Protein AF-A0A1V0UUA5-F1 (afdb_monomer)

pLDDT: mean 81.28, std 21.51, range [22.42, 98.75]

Foldseek 3Di:
DDDDDDPDDDDDPPDPPPDQDPDDDVNHGPVVVVVVVVVVVVVVVVVVVVPDDQLQEKEKDFQWLDQDPPIGTQKIWIATPVRDTPDIFGAQDPDARDVVSCVVPVQHNVNHVPTHHPVVVCVVVVVSCVNHDYDYDVVVRD

Nearest PDB structures (foldseek):
  2p1j-assembly1_A  TM=9.081E-01  e=1.047E-07  Thermotoga maritima MSB8
  2ido-assembly1_A  TM=9.120E-01  e=2.647E-07  Escherichia coli
  7yw5-assembly1_A  TM=8.654E-01  e=3.329E-05  Homo sapiens
  7yw5-assembly2_B  TM=8.589E-01  e=9.751E-04  Homo sapiens
  1wlj-assembly1_A  TM=8.587E-01  e=1.042E-03  Homo sapiens

Mean predicted aligned error: 11.83 Å

Sequence (142 aa):
MAKKLQLLKHAPRNWLLGQRSKQLYQGICDYCRERVFIEKTSENALEFIRSWIKSKYLILDTETTGIEYDSEIVDIAIIDLDKNLIFASLVKPICPIPEEATMIHGITNEMVADAPSWLEVWAQVQKLLSGKTLLIYNADFD

Secondary structure (DSSP, 8-state):
-PPP--------TTS--S------BTTB-HHHHHHHHHHHHHHHHHHHHHTS-GGGEEEEEEEES-SSTT--EEEEEEE-TT--EEEEEE-B-SSPPPHHHHHHH---TTTTTTSPBHHHHHHHHHHHHTTPEEE-TTTTT-

Solvent-accessible surface area (backbone atoms only — not comparable to full-atom values): 8822 Å² total; per-residue (Å²): 139,86,81,87,79,85,79,84,82,83,78,70,97,77,83,76,88,75,81,79,78,89,64,56,58,98,83,38,44,66,72,58,48,52,48,55,49,51,51,55,51,49,52,54,49,50,55,56,58,66,69,54,60,56,96,40,41,36,37,47,52,73,41,44,42,52,90,56,98,84,44,41,58,38,31,40,42,32,27,39,80,85,68,48,82,75,46,72,47,58,19,26,51,93,64,82,58,39,69,71,35,26,73,72,76,67,61,50,63,75,76,23,67,83,33,50,43,58,70,64,50,45,68,52,49,57,65,70,50,59,91,45,47,79,47,50,88,67,61,89,77,112

Radius of gyration: 20.37 Å; Cα contacts (8 Å, |Δi|>4): 152; chains: 1; bounding box: 46×32×59 Å

InterPro domains:
  IPR012337 Ribonuclease H-like superfamily [SSF53098] (56-142)
  IPR013520 Ribonuclease H-like domain [PF00929] (58-142)
  IPR036397 Ribonuclease H superfamily [G3DSA:3.30.420.10] (48-142)

Organism: NCBI:txid1477

Structure (mmCIF, N/CA/C/O backbone):
data_AF-A0A1V0UUA5-F1
#
_entry.id   AF-A0A1V0UUA5-F1
#
loop_
_atom_site.group_PDB
_atom_site.id
_atom_site.type_symbol
_atom_site.label_atom_id
_atom_site.label_alt_id
_atom_site.label_comp_id
_atom_site.label_asym_id
_atom_site.label_entity_id
_atom_site.label_seq_id
_atom_site.pdbx_PDB_ins_code
_atom_site.Cartn_x
_atom_site.Cartn_y
_atom_site.Cartn_z
_atom_site.occupancy
_atom_site.B_iso_or_equiv
_atom_site.auth_seq_id
_atom_site.auth_comp_id
_atom_site.auth_asym_id
_atom_site.auth_atom_id
_atom_site.pdbx_PDB_model_num
ATOM 1 N N . MET A 1 1 ? 1.046 19.987 10.656 1.00 29.14 1 MET A N 1
ATOM 2 C CA . MET A 1 1 ? 2.229 19.778 11.523 1.00 29.14 1 MET A CA 1
ATOM 3 C C . MET A 1 1 ? 2.107 18.414 12.186 1.00 29.14 1 MET A C 1
ATOM 5 O O . MET A 1 1 ? 1.455 18.296 13.217 1.00 29.14 1 MET A O 1
ATOM 9 N N . ALA A 1 2 ? 2.639 17.377 11.539 1.00 22.42 2 ALA A N 1
ATOM 10 C CA . ALA A 1 2 ? 2.562 15.999 12.015 1.00 22.42 2 ALA A CA 1
ATOM 11 C C . ALA A 1 2 ? 3.616 15.748 13.106 1.00 22.42 2 ALA A C 1
ATOM 13 O O . ALA A 1 2 ? 4.774 16.146 12.971 1.00 22.42 2 ALA A O 1
ATOM 14 N N . LYS A 1 3 ? 3.207 15.121 14.215 1.00 22.62 3 LYS A N 1
ATOM 15 C CA . LYS A 1 3 ? 4.114 14.678 15.280 1.00 22.62 3 LYS A CA 1
ATOM 16 C C . LYS A 1 3 ? 4.534 13.230 15.021 1.00 22.62 3 LYS A C 1
ATOM 18 O O . LYS A 1 3 ? 3.705 12.335 14.934 1.00 22.62 3 LYS A O 1
ATOM 23 N N . LYS A 1 4 ? 5.849 13.061 14.943 1.00 25.72 4 LYS A N 1
ATOM 24 C CA . LYS A 1 4 ? 6.649 11.843 14.788 1.00 25.72 4 LYS A CA 1
ATOM 25 C C . LYS A 1 4 ? 6.288 10.748 15.808 1.00 25.72 4 LYS A C 1
ATOM 27 O O . LYS A 1 4 ? 6.434 10.971 17.008 1.00 25.72 4 LYS A O 1
ATOM 32 N N . LEU A 1 5 ? 5.929 9.553 15.333 1.00 28.83 5 LEU A N 1
ATOM 33 C CA . LEU A 1 5 ? 6.037 8.307 16.101 1.00 28.83 5 LEU A CA 1
ATOM 34 C C . LEU A 1 5 ? 7.114 7.436 15.433 1.00 28.83 5 LEU A C 1
ATOM 36 O O . LEU A 1 5 ? 6.856 6.725 14.468 1.00 28.83 5 LEU A O 1
ATOM 40 N N . GLN A 1 6 ? 8.356 7.536 15.911 1.00 32.12 6 GLN A N 1
ATOM 41 C CA . GLN A 1 6 ? 9.427 6.620 15.513 1.00 32.12 6 GLN A CA 1
ATOM 42 C C . GLN A 1 6 ? 9.188 5.265 16.186 1.00 32.12 6 GLN A C 1
ATOM 44 O O . GLN A 1 6 ? 9.520 5.082 17.353 1.00 32.12 6 GLN A O 1
ATOM 49 N N . LEU A 1 7 ? 8.627 4.307 15.451 1.00 31.47 7 LEU A N 1
ATOM 50 C CA . LEU A 1 7 ? 8.701 2.895 15.819 1.00 31.47 7 LEU A CA 1
ATOM 51 C C . LEU A 1 7 ? 9.950 2.298 15.166 1.00 31.47 7 LEU A C 1
ATOM 53 O O . LEU A 1 7 ? 9.908 1.812 14.042 1.00 31.47 7 LEU A O 1
ATOM 57 N N . LEU A 1 8 ? 11.074 2.364 15.884 1.00 32.19 8 LEU A N 1
ATOM 58 C CA . LEU A 1 8 ? 12.293 1.626 15.555 1.00 32.19 8 LEU A CA 1
ATOM 59 C C . LEU A 1 8 ? 12.034 0.129 15.773 1.00 32.19 8 LEU A C 1
ATOM 61 O O . LEU A 1 8 ? 12.117 -0.370 16.895 1.00 32.19 8 LEU A O 1
ATOM 65 N N . LYS A 1 9 ? 11.721 -0.602 14.703 1.00 39.84 9 LYS A N 1
ATOM 66 C CA . LYS A 1 9 ? 11.821 -2.064 14.689 1.00 39.84 9 LYS A CA 1
ATOM 67 C C . LYS A 1 9 ? 13.187 -2.428 14.104 1.00 39.84 9 LYS A C 1
ATOM 69 O O . LYS A 1 9 ? 13.456 -2.099 12.957 1.00 39.84 9 LYS A O 1
ATOM 74 N N . HIS A 1 10 ? 13.983 -3.152 14.897 1.00 39.06 10 HIS A N 1
ATOM 75 C CA . HIS A 1 10 ? 15.284 -3.778 14.582 1.00 39.06 10 HIS A CA 1
ATOM 76 C C . HIS A 1 10 ? 16.548 -2.954 14.880 1.00 39.06 10 HIS A C 1
ATOM 78 O O . HIS A 1 10 ? 17.324 -2.612 13.995 1.00 39.06 10 HIS A O 1
ATOM 84 N N . ALA A 1 11 ? 16.839 -2.761 16.170 1.00 34.91 11 ALA A N 1
ATOM 85 C CA . ALA A 1 11 ? 18.228 -2.657 16.614 1.00 34.91 11 ALA A CA 1
ATOM 86 C C . ALA A 1 11 ? 18.790 -4.084 16.837 1.00 34.91 11 ALA A C 1
ATOM 88 O O . ALA A 1 11 ? 18.189 -4.853 17.598 1.00 34.91 11 ALA A O 1
ATOM 89 N N . PRO A 1 12 ? 19.911 -4.482 16.205 1.00 39.22 12 PRO A N 1
ATOM 90 C CA . PRO A 1 12 ? 20.556 -5.767 16.474 1.00 39.22 12 PRO A CA 1
ATOM 91 C C . PRO A 1 12 ? 20.970 -5.864 17.953 1.00 39.22 12 PRO A C 1
ATOM 93 O O . PRO A 1 12 ? 21.449 -4.892 18.538 1.00 39.22 12 PRO A O 1
ATOM 96 N N . ARG A 1 13 ? 20.809 -7.052 18.560 1.00 46.44 13 ARG A N 1
ATOM 97 C CA . ARG A 1 13 ? 20.935 -7.325 20.015 1.00 46.44 13 ARG A CA 1
ATOM 98 C C . ARG A 1 13 ? 22.266 -6.920 20.681 1.00 46.44 13 ARG A C 1
ATOM 100 O O . ARG A 1 13 ? 22.358 -7.013 21.900 1.00 46.44 13 ARG A O 1
ATOM 107 N N . ASN A 1 14 ? 23.269 -6.438 19.941 1.00 40.00 14 ASN A N 1
ATOM 108 C CA . ASN A 1 14 ? 24.648 -6.310 20.426 1.00 40.00 14 ASN A CA 1
ATOM 109 C C . ASN A 1 14 ? 25.246 -4.883 20.413 1.00 40.00 14 ASN A C 1
ATOM 111 O O . ASN A 1 14 ? 26.433 -4.744 20.684 1.00 40.00 14 ASN A O 1
ATOM 115 N N . TRP A 1 15 ? 24.475 -3.814 20.170 1.00 42.19 15 TRP A N 1
ATOM 116 C CA . TRP A 1 15 ? 25.027 -2.442 20.061 1.00 42.19 15 TRP A CA 1
ATOM 117 C C . TRP A 1 15 ? 24.923 -1.540 21.312 1.00 42.19 15 TRP A C 1
ATOM 119 O O . TRP A 1 15 ? 25.240 -0.360 21.235 1.00 42.19 15 TRP A O 1
ATOM 129 N N . LEU A 1 16 ? 24.540 -2.047 22.494 1.00 42.59 16 LEU A N 1
ATOM 130 C CA . LEU A 1 16 ? 24.422 -1.217 23.717 1.00 42.59 16 LEU A CA 1
ATOM 131 C C . LEU A 1 16 ? 24.961 -1.890 24.994 1.00 42.59 16 LEU A C 1
ATOM 133 O O . LEU A 1 16 ? 24.316 -1.842 26.046 1.00 42.59 16 LEU A O 1
ATOM 137 N N . LEU A 1 17 ? 26.148 -2.502 24.916 1.00 44.41 17 LEU A N 1
ATOM 138 C CA . LEU A 1 17 ? 26.950 -2.886 26.093 1.00 44.41 17 LEU A CA 1
ATOM 139 C C . LEU A 1 17 ? 28.061 -1.867 26.423 1.00 44.41 17 LEU A C 1
ATOM 141 O O . LEU A 1 17 ? 28.938 -2.142 27.236 1.00 44.41 17 LEU A O 1
ATOM 145 N N . GLY A 1 18 ? 28.007 -0.670 25.836 1.00 47.75 18 GLY A N 1
ATOM 146 C CA . GLY A 1 18 ? 28.871 0.454 26.193 1.00 47.75 18 GLY A CA 1
ATOM 147 C C . GLY A 1 18 ? 28.136 1.454 27.080 1.00 47.75 18 GLY A C 1
ATOM 148 O O . GLY A 1 18 ? 27.351 2.246 26.581 1.00 47.75 18 GLY 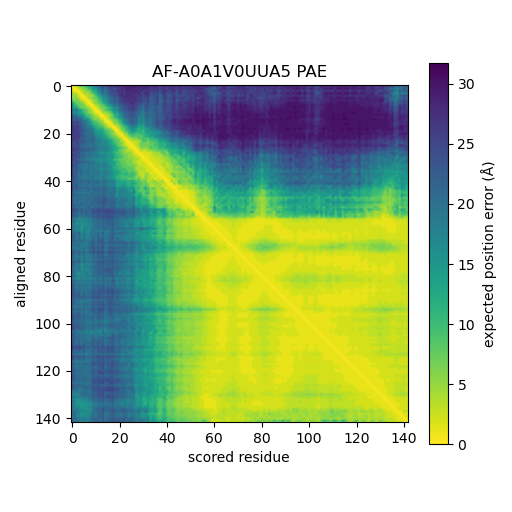A O 1
ATOM 149 N N . GLN A 1 19 ? 28.401 1.404 28.388 1.00 54.22 19 GLN A N 1
ATOM 150 C CA . GLN A 1 19 ? 28.088 2.437 29.393 1.00 54.22 19 GLN A CA 1
ATOM 151 C C . GLN A 1 19 ? 26.605 2.810 29.598 1.00 54.22 19 GLN A C 1
ATOM 153 O O . GLN A 1 19 ? 26.182 3.939 29.372 1.00 54.22 19 GLN A O 1
ATOM 158 N N . ARG A 1 20 ? 25.809 1.886 30.149 1.00 53.12 20 ARG A N 1
ATOM 159 C CA . ARG A 1 20 ? 24.513 2.243 30.756 1.00 53.12 20 ARG A CA 1
ATOM 160 C C . ARG A 1 20 ? 24.743 2.759 32.177 1.00 53.12 20 ARG A C 1
ATOM 162 O O . ARG A 1 20 ? 25.338 2.053 32.994 1.00 53.12 20 ARG A O 1
ATOM 169 N N . SER A 1 21 ? 24.285 3.974 32.478 1.00 53.47 21 SER A N 1
ATOM 170 C CA . SER A 1 21 ? 24.358 4.519 33.836 1.00 53.47 21 SER A CA 1
ATOM 171 C C . SER A 1 21 ? 23.530 3.638 34.785 1.00 53.47 21 SER A C 1
ATOM 173 O O . SER A 1 21 ? 22.388 3.285 34.493 1.00 53.47 21 SER A O 1
ATOM 175 N N . LYS A 1 22 ? 24.097 3.254 35.934 1.00 54.19 22 LYS A N 1
ATOM 176 C CA . LYS A 1 22 ? 23.363 2.576 37.022 1.00 54.19 22 LYS A CA 1
ATOM 177 C C . LYS A 1 22 ? 22.560 3.576 37.869 1.00 54.19 22 LYS A C 1
ATOM 179 O O . LYS A 1 22 ? 22.307 3.320 39.044 1.00 54.19 22 LYS A O 1
ATOM 184 N N . GLN A 1 23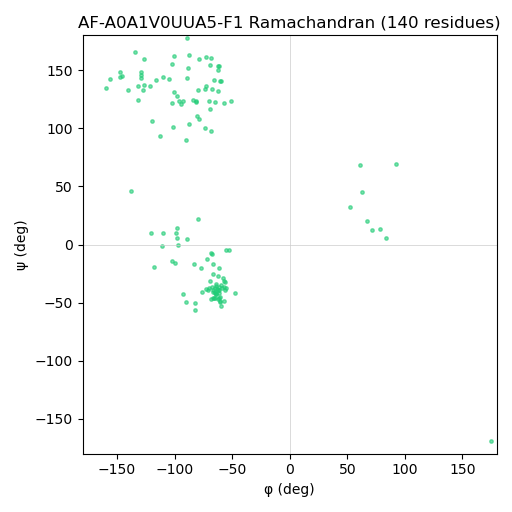 ? 22.233 4.748 37.330 1.00 56.38 23 GLN A N 1
ATOM 185 C CA . GLN A 1 23 ? 21.633 5.817 38.111 1.00 56.38 23 GLN A CA 1
ATOM 186 C C . GLN A 1 23 ? 20.115 5.635 38.118 1.00 56.38 23 GLN A C 1
ATOM 188 O O . GLN A 1 23 ? 19.424 5.864 37.131 1.00 56.38 23 GLN A O 1
ATOM 193 N N . LEU A 1 24 ? 19.601 5.145 39.245 1.00 54.44 24 LEU A N 1
ATOM 194 C CA . LEU A 1 24 ? 18.169 5.025 39.485 1.00 54.44 24 LEU A CA 1
ATOM 195 C C . LEU A 1 24 ? 17.583 6.428 39.657 1.00 54.44 24 LEU A C 1
ATOM 197 O O . LEU A 1 24 ? 17.999 7.172 40.543 1.00 54.44 24 LEU A O 1
ATOM 201 N N . TYR A 1 25 ? 16.589 6.779 38.848 1.00 52.84 25 TYR A N 1
ATOM 202 C CA . TYR A 1 25 ? 15.788 7.982 39.059 1.00 52.84 25 TYR A CA 1
ATOM 203 C C . TYR A 1 25 ? 14.454 7.558 39.659 1.00 52.84 25 TYR A C 1
ATOM 205 O O . TYR A 1 25 ? 13.754 6.732 39.077 1.00 52.84 25 TYR A O 1
ATOM 213 N N . GLN A 1 26 ? 14.124 8.076 40.844 1.00 59.91 26 GLN A N 1
ATOM 214 C CA . GLN A 1 26 ? 12.912 7.690 41.585 1.00 59.91 26 GLN A CA 1
ATOM 215 C C . GLN A 1 26 ? 12.765 6.162 41.775 1.00 59.91 26 GLN A C 1
ATOM 217 O O . GLN A 1 26 ? 11.661 5.630 41.794 1.00 59.91 26 GLN A O 1
ATOM 222 N N . GLY A 1 27 ? 13.887 5.444 41.905 1.00 71.38 27 GLY A N 1
ATOM 223 C CA . GLY A 1 27 ? 13.901 3.993 42.132 1.00 71.38 27 GLY A CA 1
ATOM 224 C C . GLY A 1 27 ? 13.774 3.121 40.877 1.00 71.38 27 GLY A C 1
ATOM 225 O O . GLY A 1 27 ? 13.707 1.903 41.008 1.00 71.38 27 GLY A O 1
ATOM 226 N N . ILE A 1 28 ? 13.776 3.700 39.670 1.00 68.81 28 ILE A N 1
ATOM 227 C CA . ILE A 1 28 ? 13.601 2.967 38.405 1.00 68.81 28 ILE A CA 1
ATOM 228 C C . ILE A 1 28 ? 14.822 3.195 37.497 1.00 68.81 28 ILE A C 1
ATOM 230 O O . ILE A 1 28 ? 15.322 4.317 37.387 1.00 68.81 28 ILE A O 1
ATOM 234 N N . CYS A 1 29 ? 15.332 2.134 36.857 1.00 78.69 29 CYS A N 1
ATOM 235 C CA . CYS A 1 29 ? 16.418 2.245 35.877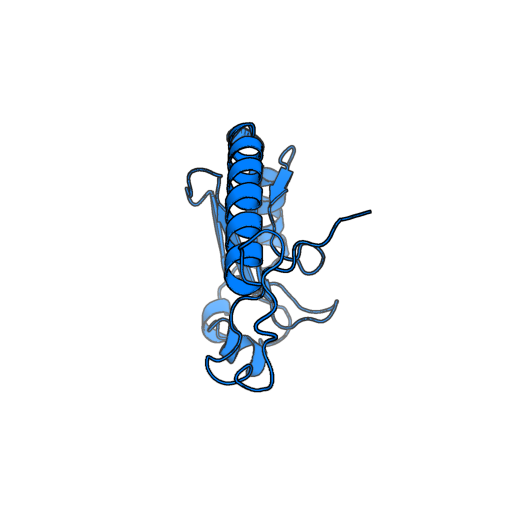 1.00 78.69 29 CYS A CA 1
ATOM 236 C C . CYS A 1 29 ? 15.895 2.728 34.516 1.00 78.69 29 CYS A C 1
ATOM 238 O O . CYS A 1 29 ? 14.714 2.571 34.208 1.00 78.69 29 CYS A O 1
ATOM 240 N N . ASP A 1 30 ? 16.773 3.269 33.673 1.00 72.94 30 ASP A N 1
ATOM 241 C CA . ASP A 1 30 ? 16.370 3.862 32.390 1.00 72.94 30 ASP A CA 1
ATOM 242 C C . ASP A 1 30 ? 15.614 2.882 31.473 1.00 72.94 30 ASP A C 1
ATOM 244 O O . ASP A 1 30 ? 14.608 3.261 30.880 1.00 72.94 30 ASP A O 1
ATOM 248 N N . TYR A 1 31 ? 15.993 1.598 31.463 1.00 73.00 31 TYR A N 1
ATOM 249 C CA . TYR A 1 31 ? 15.262 0.547 30.740 1.00 73.00 31 TYR A CA 1
ATOM 250 C C . TYR A 1 31 ? 13.822 0.362 31.250 1.00 73.00 31 TYR A C 1
ATOM 252 O O . TYR A 1 31 ? 12.874 0.292 30.469 1.00 73.00 31 TYR A O 1
ATOM 260 N N . CYS A 1 32 ? 13.636 0.298 32.570 1.00 74.06 32 CYS A N 1
ATOM 261 C CA . CYS A 1 32 ? 12.308 0.157 33.163 1.00 74.06 32 CYS A CA 1
ATOM 262 C C . CYS A 1 32 ? 11.467 1.428 32.968 1.00 74.06 32 CYS A C 1
ATOM 264 O O . CYS A 1 32 ? 10.254 1.336 32.799 1.00 74.06 32 CYS A O 1
ATOM 266 N N . ARG A 1 33 ? 12.095 2.609 32.936 1.00 76.56 33 ARG A N 1
ATOM 267 C CA . ARG A 1 33 ? 11.414 3.881 32.664 1.00 76.56 33 ARG A CA 1
ATOM 268 C C . ARG A 1 33 ? 10.886 3.939 31.232 1.00 76.56 33 ARG A C 1
ATOM 270 O O . ARG A 1 33 ? 9.733 4.308 31.029 1.00 76.56 33 ARG A O 1
ATOM 277 N N . GLU A 1 34 ? 11.710 3.547 30.263 1.00 71.81 34 GLU A N 1
ATOM 278 C CA . GLU A 1 34 ? 11.319 3.467 28.854 1.00 71.81 34 GLU A CA 1
ATOM 279 C C . GLU A 1 34 ? 10.173 2.468 28.657 1.00 71.81 34 GLU A C 1
ATOM 281 O O . GLU A 1 34 ? 9.186 2.783 27.998 1.00 71.81 34 GLU A O 1
ATOM 286 N N . ARG A 1 35 ? 10.222 1.312 29.331 1.00 72.25 35 ARG A N 1
ATOM 287 C CA . ARG A 1 35 ? 9.117 0.344 29.332 1.00 72.25 35 ARG A CA 1
ATOM 288 C C . ARG A 1 35 ? 7.812 0.891 29.902 1.00 72.25 35 ARG A C 1
ATOM 290 O O . ARG A 1 35 ? 6.787 0.763 29.243 1.00 72.25 35 ARG A O 1
ATOM 297 N N . VAL A 1 36 ? 7.841 1.522 31.078 1.00 72.56 36 VAL A N 1
ATOM 298 C CA . VAL A 1 36 ? 6.638 2.126 31.688 1.00 72.56 36 VAL A CA 1
ATOM 299 C C . VAL A 1 36 ? 6.073 3.233 30.793 1.00 72.56 36 VAL A C 1
ATOM 301 O O . VAL A 1 36 ? 4.857 3.386 30.680 1.00 72.56 36 VAL A O 1
ATOM 304 N N . PHE A 1 37 ? 6.941 4.004 30.133 1.00 71.00 37 PHE A N 1
ATOM 305 C CA . PHE A 1 37 ? 6.528 5.024 29.173 1.00 71.00 37 PHE A CA 1
ATOM 306 C C . PHE A 1 37 ? 5.862 4.409 27.933 1.00 71.00 37 PHE A C 1
ATOM 308 O O . PHE A 1 37 ? 4.791 4.868 27.536 1.00 71.00 37 PHE A O 1
ATOM 315 N N . ILE A 1 38 ? 6.442 3.354 27.354 1.00 70.81 38 ILE A N 1
ATOM 316 C CA . ILE A 1 38 ? 5.858 2.614 26.225 1.00 70.81 38 ILE A CA 1
ATOM 317 C C . ILE A 1 38 ? 4.507 2.008 26.616 1.00 70.81 38 ILE A C 1
ATOM 319 O O . ILE A 1 38 ? 3.550 2.150 25.861 1.00 70.81 38 ILE A O 1
ATOM 323 N N . GLU A 1 39 ? 4.398 1.383 27.790 1.00 68.81 39 GLU A N 1
ATOM 324 C CA . GLU A 1 39 ? 3.158 0.768 28.284 1.00 68.81 39 GLU A CA 1
ATOM 325 C C . GLU A 1 39 ? 2.034 1.803 28.416 1.00 68.81 39 GLU A C 1
ATOM 327 O O . GLU A 1 39 ? 0.998 1.662 27.767 1.00 68.81 39 GLU A O 1
ATOM 332 N N . LYS A 1 40 ? 2.272 2.913 29.129 1.00 63.75 40 LYS A N 1
ATOM 333 C CA . LYS A 1 40 ? 1.282 3.998 29.262 1.00 63.75 40 LYS A CA 1
ATOM 334 C C . LYS A 1 40 ? 0.912 4.645 27.928 1.00 63.75 40 LYS A C 1
ATOM 336 O O . LYS A 1 40 ? -0.243 4.993 27.695 1.00 63.75 40 LYS A O 1
ATOM 341 N N . THR A 1 41 ? 1.888 4.831 27.041 1.00 68.56 41 THR A N 1
ATOM 342 C CA . THR A 1 41 ? 1.637 5.412 25.712 1.00 68.56 41 THR A CA 1
ATOM 343 C C . THR A 1 41 ? 0.798 4.463 24.855 1.00 68.56 41 THR A C 1
ATOM 345 O O . THR A 1 41 ? -0.087 4.913 24.130 1.00 68.56 41 THR A O 1
ATOM 348 N N . SER A 1 42 ? 1.028 3.154 24.981 1.00 69.88 42 SER A N 1
ATOM 349 C CA . SER A 1 42 ? 0.261 2.116 24.286 1.00 69.88 42 SER A CA 1
ATOM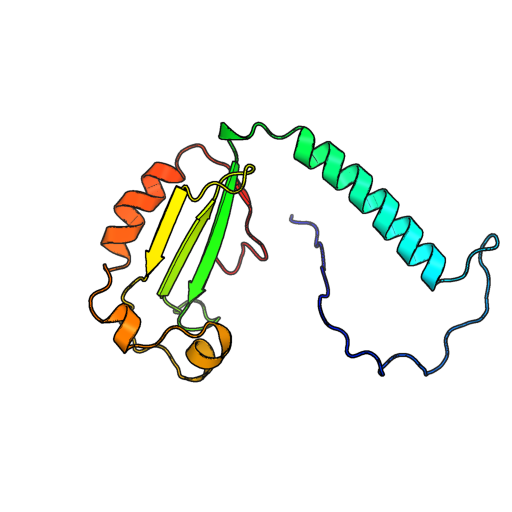 350 C C . SER A 1 42 ? -1.186 2.063 24.774 1.00 69.88 42 SER A C 1
ATOM 352 O O . SER A 1 42 ? -2.092 1.963 23.954 1.00 69.88 42 SER A O 1
ATOM 354 N N . GLU A 1 43 ? -1.426 2.190 26.081 1.00 68.50 43 GLU A N 1
ATOM 355 C CA . GLU A 1 43 ? -2.781 2.247 26.648 1.00 68.50 43 GLU A CA 1
ATOM 356 C C . GLU A 1 43 ? -3.581 3.437 26.101 1.00 68.50 43 GLU A C 1
ATOM 358 O O . GLU A 1 43 ? -4.685 3.253 25.585 1.00 68.50 43 GLU A O 1
ATOM 363 N N . ASN A 1 44 ? -2.989 4.635 26.105 1.00 72.75 44 ASN A N 1
ATOM 364 C CA . ASN A 1 44 ? -3.625 5.834 25.550 1.00 72.75 44 ASN A CA 1
ATOM 365 C C . ASN A 1 44 ? -3.893 5.706 24.042 1.00 72.75 44 ASN A C 1
ATOM 367 O O . ASN A 1 44 ? -4.939 6.134 23.552 1.00 72.75 44 ASN A O 1
ATOM 371 N N . ALA A 1 45 ? -2.964 5.103 23.294 1.00 73.69 45 ALA A N 1
ATOM 372 C CA . ALA A 1 45 ? -3.146 4.849 21.868 1.00 73.69 45 ALA A CA 1
ATOM 373 C C . ALA A 1 45 ? -4.289 3.857 21.612 1.00 73.69 45 ALA A C 1
ATOM 375 O O . ALA A 1 45 ? -5.092 4.070 20.707 1.00 73.69 45 ALA A O 1
ATOM 376 N N . LEU A 1 46 ? -4.407 2.803 22.426 1.00 71.06 46 LEU A N 1
ATOM 377 C CA . LEU A 1 46 ? -5.491 1.828 22.321 1.00 71.06 46 LEU A CA 1
ATOM 378 C C . LEU A 1 46 ? -6.852 2.457 22.611 1.00 71.06 46 LEU A C 1
ATOM 380 O O . LEU A 1 46 ? -7.808 2.169 21.898 1.00 71.06 46 LEU A O 1
ATOM 384 N N . GLU A 1 47 ? -6.961 3.305 23.630 1.00 75.19 47 GLU A N 1
ATOM 385 C CA . GLU A 1 47 ? -8.211 4.004 23.936 1.00 75.19 47 GLU A CA 1
ATOM 386 C C . GLU A 1 47 ? -8.605 4.980 22.819 1.00 75.19 47 GLU A C 1
ATOM 388 O O . GLU A 1 47 ? -9.756 4.992 22.376 1.00 75.19 47 GLU A O 1
ATOM 393 N N . PHE A 1 48 ? -7.632 5.710 22.271 1.00 74.94 48 PHE A N 1
ATOM 394 C CA . PHE A 1 48 ? -7.848 6.578 21.118 1.00 74.94 48 PHE A CA 1
ATOM 395 C C . PHE A 1 48 ? -8.295 5.799 19.871 1.00 74.94 48 PHE A C 1
ATOM 397 O O . PHE A 1 48 ? -9.293 6.165 19.254 1.00 74.94 48 PHE A O 1
ATOM 404 N N . ILE A 1 49 ? -7.631 4.690 19.532 1.00 77.00 49 ILE A N 1
ATOM 405 C CA . ILE A 1 49 ? -8.001 3.832 18.392 1.00 77.00 49 ILE A CA 1
ATOM 406 C C . ILE A 1 49 ? -9.372 3.180 18.616 1.00 77.00 49 ILE A C 1
ATOM 408 O O . ILE A 1 49 ? -10.167 3.083 17.686 1.00 77.00 49 ILE A O 1
ATOM 412 N N . ARG A 1 50 ? -9.705 2.777 19.849 1.00 77.12 50 ARG A N 1
ATOM 413 C CA . ARG A 1 50 ? -11.034 2.234 20.186 1.00 77.12 50 ARG A CA 1
ATOM 414 C C . ARG A 1 50 ? -12.162 3.239 19.962 1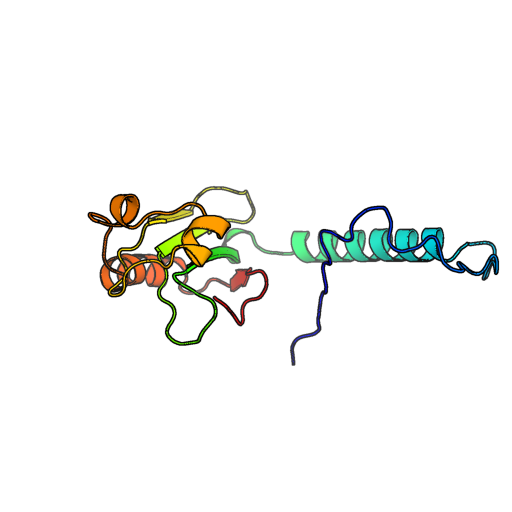.00 77.12 50 ARG A C 1
ATOM 416 O O . ARG A 1 50 ? -13.285 2.816 19.707 1.00 77.12 50 ARG A O 1
ATOM 423 N N . SER A 1 51 ? -11.881 4.541 20.044 1.00 79.19 51 SER A N 1
ATOM 424 C CA . SER A 1 51 ? -12.873 5.586 19.757 1.00 79.19 51 SER A CA 1
ATOM 425 C C . SER A 1 51 ? -13.206 5.719 18.264 1.00 79.19 51 SER A C 1
ATOM 427 O O . SER A 1 51 ? -14.180 6.382 17.900 1.00 79.19 51 SER A O 1
ATOM 429 N N . TRP A 1 52 ? -12.419 5.099 17.381 1.00 83.12 52 TRP A N 1
ATOM 430 C CA . TRP A 1 52 ? -12.608 5.214 15.944 1.00 83.12 52 TRP A CA 1
ATOM 431 C C . TRP A 1 52 ? -13.828 4.436 15.462 1.00 83.12 52 TRP A C 1
ATOM 433 O O . TRP A 1 52 ? -14.070 3.280 15.809 1.00 83.12 52 TRP A O 1
ATOM 443 N N . ILE A 1 53 ? -14.593 5.077 14.583 1.00 80.19 53 ILE A N 1
ATOM 444 C CA . ILE A 1 53 ? -15.725 4.447 13.911 1.00 80.19 53 ILE A CA 1
ATOM 445 C C . ILE A 1 53 ? -15.167 3.593 12.778 1.00 80.19 53 ILE A C 1
ATOM 447 O O . ILE A 1 53 ? -14.748 4.139 11.762 1.00 80.19 53 ILE A O 1
ATOM 451 N N . LYS A 1 54 ? -15.198 2.266 12.925 1.00 77.75 54 LYS A N 1
ATOM 452 C CA . LYS A 1 54 ? -14.606 1.315 11.964 1.00 77.75 54 LYS A CA 1
ATOM 453 C C . LYS A 1 54 ? -14.953 1.595 10.502 1.00 77.75 54 LYS A C 1
ATOM 455 O O . LYS A 1 54 ? -14.073 1.586 9.656 1.00 77.75 54 LYS A O 1
ATOM 460 N N . SER A 1 55 ? -16.207 1.944 10.210 1.00 78.38 55 SER A N 1
ATOM 461 C CA . SER A 1 55 ? -16.658 2.239 8.843 1.00 78.38 55 SER A CA 1
ATOM 462 C C . SER A 1 55 ? -16.065 3.514 8.231 1.00 78.38 55 SER A C 1
ATOM 464 O O . SER A 1 55 ? -16.284 3.760 7.046 1.00 78.38 55 SER A O 1
ATOM 466 N N . LYS A 1 56 ? -15.341 4.339 8.995 1.00 87.81 56 LYS A N 1
ATOM 467 C CA . LYS A 1 56 ? -14.697 5.569 8.516 1.00 87.81 56 LYS A CA 1
ATOM 468 C C . LYS A 1 56 ? -13.210 5.415 8.216 1.00 87.81 56 LYS A C 1
ATOM 470 O O . LYS A 1 56 ? -12.682 6.290 7.542 1.00 87.81 56 LYS A O 1
ATOM 475 N N . TYR A 1 57 ? -12.551 4.358 8.685 1.00 92.50 57 TYR A N 1
ATOM 476 C CA . TYR A 1 57 ? -11.100 4.214 8.567 1.00 92.50 57 TYR A CA 1
ATOM 477 C C . TYR A 1 57 ? -10.729 3.020 7.698 1.00 92.50 57 TYR A C 1
ATOM 479 O O . TYR A 1 57 ? -11.359 1.968 7.790 1.00 92.50 57 TYR A O 1
ATOM 487 N N . LEU A 1 58 ? -9.690 3.190 6.890 1.00 95.38 58 LEU A N 1
ATOM 488 C CA . LEU A 1 58 ? -9.060 2.127 6.117 1.00 95.38 58 LEU A CA 1
ATOM 489 C C . LEU A 1 58 ? -7.558 2.165 6.368 1.00 95.38 58 LEU A C 1
ATOM 491 O O . LEU A 1 58 ? -6.990 3.239 6.560 1.00 95.38 58 LEU A O 1
ATOM 495 N N . ILE A 1 59 ? -6.933 0.997 6.374 1.00 96.00 59 ILE A N 1
ATOM 496 C CA . ILE A 1 59 ? -5.481 0.851 6.407 1.00 96.00 59 ILE A CA 1
ATOM 497 C C . ILE A 1 59 ? -5.043 0.543 4.981 1.00 96.00 59 ILE A C 1
ATOM 499 O O . ILE A 1 59 ? -5.660 -0.309 4.340 1.00 96.00 59 ILE A O 1
ATOM 503 N N . LEU A 1 60 ? -4.032 1.256 4.499 1.00 97.12 60 LEU A N 1
ATOM 504 C CA . LEU A 1 60 ? -3.492 1.121 3.151 1.00 97.12 60 LEU A C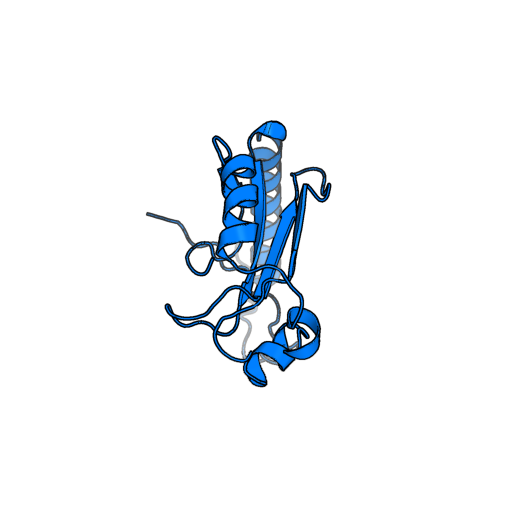A 1
ATOM 505 C C . LEU A 1 60 ? -1.977 0.965 3.239 1.00 97.12 60 LEU A C 1
ATOM 507 O O . LEU A 1 60 ? -1.351 1.563 4.114 1.00 97.12 60 LEU A O 1
ATOM 511 N N . ASP A 1 61 ? -1.441 0.136 2.357 1.00 97.50 61 ASP A N 1
ATOM 512 C CA . ASP A 1 61 ? -0.013 -0.115 2.199 1.00 97.50 61 ASP A CA 1
ATOM 513 C C . ASP A 1 61 ? 0.273 -0.354 0.713 1.00 97.50 61 ASP A C 1
ATOM 515 O O . ASP A 1 61 ? -0.579 -0.915 0.003 1.00 97.50 61 ASP A O 1
ATOM 519 N N . THR A 1 62 ? 1.435 0.099 0.248 1.00 97.50 62 THR A N 1
ATOM 520 C CA . THR A 1 62 ? 1.890 -0.082 -1.132 1.00 97.50 62 THR A CA 1
ATOM 521 C C . THR A 1 62 ? 3.296 -0.656 -1.189 1.00 97.50 62 THR A C 1
ATOM 523 O O . THR A 1 62 ? 4.141 -0.370 -0.346 1.00 97.50 62 THR A O 1
ATOM 526 N N . GLU A 1 63 ? 3.552 -1.429 -2.241 1.00 98.00 63 GLU A N 1
ATOM 527 C CA . GLU A 1 63 ? 4.906 -1.762 -2.676 1.00 98.00 63 GLU A CA 1
ATOM 528 C C . GLU A 1 63 ? 5.172 -1.052 -3.997 1.00 98.00 63 GLU A C 1
ATOM 530 O O . GLU A 1 63 ? 4.275 -0.918 -4.838 1.00 98.00 63 GLU A O 1
ATOM 535 N N . THR A 1 64 ? 6.403 -0.601 -4.200 1.00 98.06 64 THR A N 1
ATOM 536 C CA . THR A 1 64 ? 6.770 0.271 -5.319 1.00 98.06 64 THR A CA 1
ATOM 537 C C . THR A 1 64 ? 8.053 -0.194 -6.001 1.00 98.06 64 THR A C 1
ATOM 539 O O . THR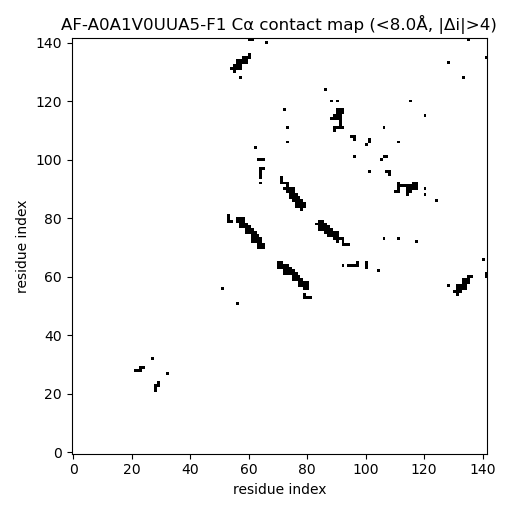 A 1 64 ? 8.839 -0.967 -5.458 1.00 98.06 64 THR A O 1
ATOM 542 N N . THR A 1 65 ? 8.322 0.328 -7.197 1.00 97.88 65 THR A N 1
ATOM 543 C CA . THR A 1 65 ? 9.593 0.108 -7.903 1.00 97.88 65 THR A CA 1
ATOM 544 C C . THR A 1 65 ? 10.801 0.787 -7.235 1.00 97.88 65 THR A C 1
ATOM 546 O O . THR A 1 65 ? 11.934 0.558 -7.653 1.00 97.88 65 THR A O 1
ATOM 549 N N . GLY A 1 66 ? 10.603 1.608 -6.198 1.00 95.44 66 GLY A N 1
ATOM 550 C CA . GLY A 1 66 ? 11.658 2.384 -5.542 1.00 95.44 66 GLY A CA 1
ATOM 551 C C . GLY A 1 66 ? 11.134 3.343 -4.466 1.00 95.44 66 GLY A C 1
ATOM 552 O O . GLY A 1 66 ? 9.974 3.283 -4.075 1.00 95.44 66 GLY A O 1
ATOM 553 N N . ILE A 1 67 ? 11.992 4.243 -3.976 1.00 93.69 67 ILE A N 1
ATOM 554 C CA . ILE A 1 67 ? 11.642 5.228 -2.927 1.00 93.69 67 ILE A CA 1
ATOM 555 C C . ILE A 1 67 ? 11.591 6.680 -3.404 1.00 93.69 67 ILE A C 1
ATOM 557 O O . ILE A 1 67 ? 11.335 7.589 -2.616 1.00 93.69 67 ILE A O 1
ATOM 561 N N . GLU A 1 68 ? 11.885 6.901 -4.680 1.00 92.69 68 GLU A N 1
ATOM 562 C CA . GLU A 1 68 ? 11.920 8.226 -5.288 1.00 92.69 68 GLU A CA 1
ATOM 563 C C . GLU A 1 68 ? 10.530 8.631 -5.792 1.00 92.69 68 GLU A C 1
ATOM 565 O O . GLU A 1 68 ? 9.646 7.791 -5.963 1.00 92.69 68 GLU A O 1
ATOM 570 N N . TYR A 1 69 ? 10.330 9.924 -6.050 1.00 88.38 69 TYR A N 1
ATOM 571 C CA . TYR A 1 69 ? 9.026 10.493 -6.426 1.00 88.38 69 TYR A CA 1
ATOM 572 C C . TYR A 1 69 ? 8.434 9.941 -7.736 1.00 88.38 69 TYR A C 1
ATOM 574 O O . TYR A 1 69 ? 7.245 10.116 -7.994 1.00 88.38 69 TYR A O 1
ATOM 582 N N . ASP A 1 70 ? 9.268 9.353 -8.589 1.00 91.31 70 ASP A N 1
ATOM 583 C CA . ASP A 1 70 ? 8.909 8.741 -9.866 1.00 91.31 70 ASP A CA 1
ATOM 584 C C . ASP A 1 70 ? 8.740 7.217 -9.771 1.00 91.31 70 ASP A C 1
ATOM 586 O O . ASP A 1 70 ? 8.507 6.563 -10.788 1.00 91.31 70 ASP A O 1
ATOM 590 N N . SER A 1 71 ? 8.818 6.656 -8.561 1.00 95.94 71 SER A N 1
ATOM 591 C CA . SER A 1 71 ? 8.555 5.239 -8.318 1.00 95.94 71 SER A CA 1
ATOM 592 C C . SER A 1 71 ? 7.089 4.913 -8.587 1.00 95.94 71 SER A C 1
ATOM 594 O O . SER A 1 71 ? 6.181 5.680 -8.266 1.00 95.94 71 SER A O 1
ATOM 596 N N . GLU A 1 72 ? 6.853 3.744 -9.166 1.00 97.56 72 GLU A N 1
ATOM 597 C CA . GLU A 1 72 ? 5.522 3.278 -9.532 1.00 97.56 72 GLU A CA 1
ATOM 598 C C . GLU A 1 72 ? 5.052 2.212 -8.548 1.00 97.56 72 GLU A C 1
ATOM 600 O O . GLU A 1 72 ? 5.839 1.372 -8.116 1.00 97.56 72 GLU A O 1
ATOM 605 N N . ILE A 1 73 ? 3.762 2.223 -8.220 1.00 98.00 73 ILE A N 1
ATOM 606 C CA . ILE A 1 73 ? 3.137 1.190 -7.389 1.00 98.00 73 ILE A CA 1
ATOM 607 C C . ILE A 1 73 ? 3.121 -0.132 -8.164 1.00 98.00 73 ILE A C 1
ATOM 609 O O . ILE A 1 73 ? 2.725 -0.161 -9.331 1.00 98.00 73 ILE A O 1
ATOM 613 N N . VAL A 1 74 ? 3.517 -1.217 -7.498 1.00 98.56 74 VAL A N 1
ATOM 614 C CA . VAL A 1 74 ? 3.520 -2.595 -8.020 1.00 98.56 74 VAL A CA 1
ATOM 615 C C . VAL A 1 74 ? 2.605 -3.534 -7.231 1.00 98.56 74 VAL A C 1
ATOM 617 O O . VAL A 1 74 ? 2.187 -4.562 -7.761 1.00 98.56 74 VAL A O 1
ATOM 620 N N . ASP A 1 75 ? 2.240 -3.168 -6.002 1.00 98.62 75 ASP A N 1
ATOM 621 C CA . ASP A 1 75 ? 1.186 -3.809 -5.213 1.00 98.62 75 ASP A CA 1
ATOM 622 C C . ASP A 1 75 ? 0.488 -2.780 -4.326 1.00 98.62 75 ASP A C 1
ATOM 624 O O . ASP A 1 75 ? 1.089 -1.799 -3.888 1.00 98.62 75 ASP A O 1
ATOM 628 N N . ILE A 1 76 ? -0.796 -3.003 -4.070 1.00 98.50 76 ILE A N 1
ATOM 629 C CA . ILE A 1 76 ? -1.582 -2.199 -3.140 1.00 98.50 76 ILE A CA 1
ATOM 630 C C . ILE A 1 76 ? -2.517 -3.103 -2.350 1.00 98.50 76 ILE A C 1
ATOM 632 O O . ILE A 1 76 ? -3.254 -3.905 -2.928 1.00 98.50 76 ILE A O 1
ATOM 636 N N . ALA A 1 77 ? -2.557 -2.905 -1.034 1.00 98.31 77 ALA A N 1
ATOM 637 C CA . ALA A 1 77 ? -3.467 -3.599 -0.136 1.00 98.31 77 ALA A CA 1
ATOM 638 C C . ALA A 1 77 ? -4.259 -2.605 0.717 1.00 98.31 77 ALA A C 1
ATOM 640 O O . ALA A 1 77 ? -3.728 -1.630 1.241 1.00 98.31 77 ALA A O 1
ATOM 641 N N . ILE A 1 78 ? -5.558 -2.866 0.871 1.00 98.12 78 ILE A N 1
ATOM 642 C CA . ILE A 1 78 ? -6.470 -2.061 1.681 1.00 98.12 78 ILE A CA 1
ATOM 643 C C . ILE A 1 78 ? -7.276 -2.987 2.584 1.00 98.12 78 ILE A C 1
ATOM 645 O O . ILE A 1 78 ? -7.981 -3.884 2.109 1.00 98.12 78 ILE A O 1
ATOM 649 N N . ILE A 1 79 ? -7.224 -2.736 3.890 1.00 97.00 79 ILE A N 1
ATOM 650 C CA . ILE A 1 79 ? -7.989 -3.473 4.901 1.00 97.00 79 ILE A CA 1
ATOM 651 C C . ILE A 1 79 ? -8.800 -2.521 5.784 1.00 97.00 79 ILE A C 1
ATOM 653 O O . ILE A 1 79 ? -8.504 -1.329 5.887 1.00 97.00 79 ILE A O 1
ATOM 657 N N . ASP A 1 80 ? -9.826 -3.042 6.451 1.00 94.31 80 ASP A N 1
ATOM 658 C CA . ASP A 1 80 ? -10.528 -2.309 7.507 1.00 94.31 80 ASP A CA 1
ATOM 659 C C . ASP A 1 80 ? -9.893 -2.535 8.897 1.00 94.31 80 ASP A C 1
ATOM 661 O O . ASP A 1 80 ? -8.943 -3.304 9.071 1.00 94.31 80 ASP A O 1
ATOM 665 N N . LEU A 1 81 ? -10.428 -1.868 9.926 1.00 90.31 81 LEU A N 1
ATOM 666 C CA . LEU A 1 81 ? -9.953 -2.028 11.310 1.00 90.31 81 LEU A CA 1
ATOM 667 C C . LEU A 1 81 ? -10.215 -3.424 11.907 1.00 90.31 81 LEU A C 1
ATOM 669 O O . LEU A 1 81 ? -9.607 -3.770 12.921 1.00 90.31 81 LEU A O 1
ATOM 673 N N . ASP A 1 82 ? -11.100 -4.215 11.300 1.00 90.25 82 ASP A N 1
ATOM 674 C CA . ASP A 1 82 ? -11.364 -5.609 11.666 1.00 90.25 82 ASP A CA 1
ATOM 675 C C . ASP A 1 82 ? -10.457 -6.594 10.913 1.00 90.25 82 ASP A C 1
ATOM 677 O O . ASP A 1 82 ? -10.556 -7.803 11.122 1.00 90.25 82 ASP A O 1
ATOM 681 N N . LYS A 1 83 ? -9.503 -6.073 10.126 1.00 91.88 83 LYS A N 1
ATOM 682 C CA . LYS A 1 83 ? -8.546 -6.825 9.304 1.00 91.88 83 LYS A CA 1
ATOM 683 C C . LYS A 1 83 ? -9.205 -7.582 8.154 1.00 91.88 83 LYS A C 1
ATOM 685 O O . LYS A 1 83 ? -8.610 -8.521 7.624 1.00 91.88 83 LYS A O 1
ATOM 690 N N . ASN A 1 84 ? -10.412 -7.187 7.754 1.00 94.81 84 ASN A N 1
ATOM 691 C CA . ASN A 1 84 ? -11.015 -7.715 6.541 1.00 94.81 84 ASN A CA 1
ATOM 692 C C . ASN A 1 84 ? -10.307 -7.104 5.335 1.00 94.81 84 ASN A C 1
ATOM 694 O O . ASN A 1 84 ? -10.111 -5.888 5.274 1.00 94.81 84 ASN A O 1
ATOM 698 N N . LEU A 1 85 ? -9.956 -7.951 4.369 1.00 96.69 85 LEU A N 1
ATOM 699 C CA . LEU A 1 85 ? -9.419 -7.502 3.094 1.00 96.69 85 LEU A CA 1
ATOM 700 C C . LEU A 1 85 ? -10.520 -6.806 2.293 1.00 96.69 85 LEU A C 1
ATOM 702 O O . LEU A 1 85 ? -11.516 -7.431 1.931 1.00 96.69 85 LEU A O 1
ATOM 706 N N . ILE A 1 86 ? -10.334 -5.515 2.027 1.00 97.50 86 ILE A N 1
ATOM 707 C CA . ILE A 1 86 ? -11.264 -4.700 1.240 1.00 97.50 86 ILE A CA 1
ATOM 708 C C . ILE A 1 86 ? -10.857 -4.710 -0.229 1.00 97.50 86 ILE A C 1
ATOM 710 O O . ILE A 1 86 ? -11.711 -4.825 -1.107 1.00 97.50 86 ILE A O 1
ATOM 714 N N . PHE A 1 87 ? -9.558 -4.592 -0.494 1.00 98.31 87 PHE A N 1
ATOM 715 C CA . PHE A 1 87 ? -9.000 -4.602 -1.838 1.00 98.31 87 PHE A CA 1
ATOM 716 C C . PHE A 1 87 ? -7.536 -5.034 -1.792 1.00 98.31 87 PHE A C 1
ATOM 718 O O . PHE A 1 87 ? -6.815 -4.648 -0.877 1.00 98.31 87 PHE A O 1
ATOM 725 N N . ALA A 1 88 ? -7.102 -5.806 -2.782 1.00 98.31 88 ALA A N 1
ATOM 726 C CA . ALA A 1 88 ? -5.692 -6.021 -3.071 1.00 98.31 88 ALA A CA 1
ATOM 727 C C . ALA A 1 88 ? -5.506 -6.205 -4.574 1.00 98.31 88 ALA A C 1
ATOM 729 O O . ALA A 1 88 ? -6.371 -6.794 -5.230 1.00 98.31 88 ALA A O 1
ATOM 730 N N . SER A 1 89 ? -4.396 -5.710 -5.110 1.00 98.62 89 SER A N 1
ATOM 731 C CA . SER A 1 89 ? -4.038 -5.920 -6.508 1.00 98.62 89 SER A CA 1
ATOM 732 C C . SER A 1 89 ? -2.550 -5.709 -6.720 1.00 98.62 89 SER A C 1
ATOM 734 O O . SER A 1 89 ? -2.031 -4.652 -6.369 1.00 98.62 89 SER A O 1
ATOM 736 N N . LEU A 1 90 ? -1.935 -6.635 -7.457 1.00 98.75 90 LEU A N 1
ATOM 737 C CA . LEU A 1 90 ? -0.719 -6.318 -8.192 1.00 98.75 90 LEU A CA 1
ATOM 738 C C . LEU A 1 90 ? -1.023 -5.245 -9.239 1.00 98.75 90 LEU A C 1
ATOM 740 O O . LEU A 1 90 ? -2.139 -5.168 -9.771 1.00 98.75 90 LEU A O 1
ATOM 744 N N . VAL A 1 91 ? -0.018 -4.441 -9.545 1.00 98.69 91 VAL A N 1
ATOM 745 C CA . VAL A 1 91 ? -0.086 -3.353 -10.514 1.00 98.69 91 VAL A CA 1
ATOM 746 C C . VAL A 1 91 ? 1.062 -3.525 -11.492 1.00 98.69 91 VAL A C 1
ATOM 748 O O . VAL A 1 91 ? 2.197 -3.761 -11.090 1.00 98.69 91 VAL A O 1
ATOM 751 N N . LYS A 1 92 ? 0.768 -3.421 -12.787 1.00 98.75 92 LYS A N 1
ATOM 752 C CA . LYS A 1 92 ? 1.794 -3.419 -13.824 1.00 98.75 92 LYS A CA 1
ATOM 753 C C . LYS A 1 92 ? 2.417 -2.022 -13.932 1.00 98.75 92 LYS A C 1
ATOM 755 O O . LYS A 1 92 ? 1.721 -1.115 -14.405 1.00 98.75 92 LYS A O 1
ATOM 760 N N . PRO A 1 93 ? 3.691 -1.839 -13.534 1.00 98.06 93 PRO A N 1
ATOM 761 C CA . PRO A 1 93 ? 4.393 -0.577 -13.727 1.00 98.06 93 PRO A CA 1
ATOM 762 C C . PRO A 1 93 ? 4.745 -0.374 -15.206 1.00 98.06 93 PRO A C 1
ATOM 764 O O . PRO A 1 93 ? 4.766 -1.319 -16.004 1.00 98.06 93 PRO A O 1
ATOM 767 N N . ILE A 1 94 ? 5.029 0.870 -15.585 1.00 97.12 94 ILE A N 1
ATOM 768 C CA . ILE A 1 94 ? 5.540 1.214 -16.914 1.00 97.12 94 ILE A CA 1
ATOM 769 C C . ILE A 1 94 ? 7.026 0.848 -17.012 1.00 97.12 94 ILE A C 1
ATOM 771 O O . ILE A 1 94 ? 7.467 0.337 -18.047 1.00 97.12 94 ILE A O 1
ATOM 775 N N . CYS A 1 95 ? 7.799 1.096 -15.952 1.00 95.06 95 CYS A N 1
ATOM 776 C CA . CYS A 1 95 ? 9.202 0.705 -15.856 1.00 95.06 95 CYS A CA 1
ATOM 777 C C . CYS A 1 95 ? 9.383 -0.710 -15.272 1.00 95.06 95 CYS A C 1
ATOM 779 O O . CYS A 1 95 ? 8.555 -1.169 -14.486 1.00 95.06 95 CYS A O 1
ATOM 781 N N . PRO A 1 96 ? 10.467 -1.426 -15.630 1.00 97.25 96 PRO A N 1
ATOM 782 C CA . PRO A 1 96 ? 10.802 -2.682 -14.970 1.00 97.25 96 PRO A CA 1
ATOM 783 C C . PRO A 1 96 ? 11.046 -2.481 -13.473 1.00 97.25 96 PRO A C 1
ATOM 785 O O . PRO A 1 96 ? 11.717 -1.527 -13.079 1.00 97.25 96 PRO A O 1
ATOM 788 N N . ILE A 1 97 ? 10.576 -3.422 -12.656 1.00 98.38 97 ILE A N 1
ATOM 789 C CA . ILE A 1 97 ? 10.867 -3.463 -11.220 1.00 98.38 97 ILE A CA 1
ATOM 790 C C . ILE A 1 97 ? 12.375 -3.713 -11.035 1.00 98.38 97 ILE A C 1
ATOM 792 O O . ILE A 1 97 ? 12.866 -4.730 -11.546 1.00 98.38 97 ILE A O 1
ATOM 796 N N . PRO A 1 98 ? 13.114 -2.834 -10.329 1.00 98.06 98 PRO A N 1
ATOM 797 C CA . PRO A 1 98 ? 14.521 -3.053 -10.001 1.00 98.06 98 PRO A CA 1
ATOM 798 C C . PRO A 1 98 ? 14.742 -4.301 -9.137 1.00 98.06 98 PRO A C 1
ATOM 800 O O . PRO A 1 98 ? 13.871 -4.719 -8.366 1.00 98.06 98 PRO A O 1
ATOM 803 N N . GLU A 1 99 ? 15.936 -4.889 -9.227 1.00 97.69 99 GLU A N 1
ATOM 804 C CA . GLU A 1 99 ? 16.293 -6.077 -8.441 1.00 97.69 99 GLU A CA 1
ATOM 805 C C . GLU A 1 99 ? 16.310 -5.761 -6.940 1.00 97.69 99 GLU A C 1
ATOM 807 O O . GLU A 1 99 ? 15.870 -6.571 -6.130 1.00 97.69 99 GLU A O 1
ATOM 812 N N . GLU A 1 100 ? 16.733 -4.556 -6.556 1.00 97.00 100 GLU A N 1
ATOM 813 C CA . GLU A 1 100 ? 16.759 -4.105 -5.165 1.00 97.00 100 GLU A CA 1
ATOM 814 C C . GLU A 1 100 ? 15.359 -4.011 -4.555 1.00 97.00 100 GLU A C 1
ATOM 816 O O . GLU A 1 100 ? 15.161 -4.458 -3.426 1.00 97.00 100 GLU A O 1
ATOM 821 N N . ALA A 1 101 ? 14.386 -3.488 -5.308 1.00 96.94 101 ALA A N 1
ATOM 822 C CA . ALA A 1 101 ? 12.985 -3.460 -4.892 1.00 96.94 101 ALA A CA 1
ATOM 823 C C . ALA A 1 101 ? 12.436 -4.893 -4.779 1.00 96.94 101 ALA A C 1
ATOM 825 O O . ALA A 1 101 ? 11.913 -5.290 -3.736 1.00 96.94 101 ALA A O 1
ATOM 826 N N . THR A 1 102 ? 12.710 -5.727 -5.789 1.00 97.44 102 THR A N 1
ATOM 827 C CA . THR A 1 102 ? 12.352 -7.154 -5.785 1.00 97.44 102 THR A CA 1
ATOM 828 C C . THR A 1 102 ? 12.925 -7.891 -4.568 1.00 97.44 102 THR A C 1
ATOM 830 O O . THR A 1 102 ? 12.236 -8.716 -3.975 1.00 97.44 102 THR A O 1
ATOM 833 N N . MET A 1 103 ? 14.156 -7.595 -4.142 1.00 97.25 103 MET A N 1
ATOM 834 C CA . MET A 1 103 ? 14.763 -8.196 -2.946 1.00 97.25 103 MET A CA 1
ATOM 835 C C . MET A 1 103 ? 14.066 -7.790 -1.639 1.00 97.25 103 MET A C 1
ATOM 837 O O . MET A 1 103 ? 14.155 -8.531 -0.658 1.00 97.25 103 MET A O 1
ATOM 841 N N . ILE A 1 104 ? 13.404 -6.632 -1.606 1.00 96.19 104 ILE A N 1
ATOM 842 C CA . 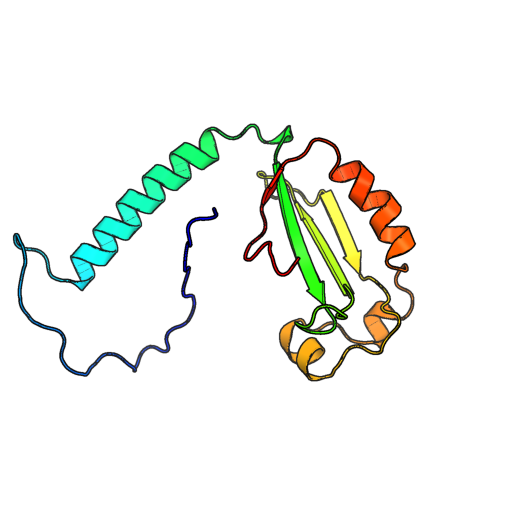ILE A 1 104 ? 12.690 -6.123 -0.430 1.00 96.19 104 ILE A CA 1
ATOM 843 C C . ILE A 1 104 ? 11.301 -6.757 -0.331 1.00 96.19 104 ILE A C 1
ATOM 845 O O . ILE A 1 104 ? 10.993 -7.379 0.686 1.00 96.19 104 ILE A O 1
ATOM 849 N N . HIS A 1 105 ? 10.484 -6.619 -1.378 1.00 96.62 105 HIS A N 1
ATOM 850 C CA . HIS A 1 105 ? 9.064 -6.993 -1.344 1.00 96.62 105 HIS A CA 1
ATOM 851 C C . HIS A 1 105 ? 8.756 -8.335 -2.036 1.00 96.62 105 HIS A C 1
ATOM 853 O O . HIS A 1 105 ? 7.685 -8.907 -1.850 1.00 96.62 105 HIS A O 1
ATOM 859 N N . GLY A 1 106 ? 9.686 -8.886 -2.824 1.00 98.12 106 GLY A N 1
ATOM 860 C CA . GLY A 1 106 ? 9.560 -10.209 -3.451 1.00 98.12 106 GLY A CA 1
ATOM 861 C C . GLY A 1 106 ? 8.679 -10.276 -4.704 1.00 98.12 106 GLY A C 1
ATOM 862 O O . GLY A 1 106 ? 8.335 -11.374 -5.134 1.00 98.12 106 GLY A O 1
ATOM 863 N N . ILE A 1 107 ? 8.309 -9.136 -5.294 1.00 98.38 107 ILE A N 1
ATOM 864 C CA . ILE A 1 107 ? 7.442 -9.066 -6.485 1.00 98.38 107 ILE A CA 1
ATOM 865 C C . ILE A 1 107 ? 8.329 -8.943 -7.716 1.00 98.38 107 ILE A C 1
ATOM 867 O O . ILE A 1 107 ? 9.139 -8.023 -7.799 1.00 98.38 107 ILE A O 1
ATOM 871 N N . THR A 1 108 ? 8.175 -9.861 -8.667 1.00 98.50 108 THR A N 1
ATOM 872 C CA . THR A 1 108 ? 8.989 -9.887 -9.887 1.00 98.50 108 THR A CA 1
ATOM 873 C C . THR A 1 108 ? 8.254 -9.282 -11.082 1.00 98.50 108 THR A C 1
ATOM 875 O O . THR A 1 108 ? 7.024 -9.194 -11.103 1.00 98.50 108 THR A O 1
ATOM 878 N N . ASN A 1 109 ? 9.008 -8.914 -12.123 1.00 98.50 109 ASN A N 1
ATOM 879 C CA . ASN A 1 109 ? 8.449 -8.414 -13.383 1.00 98.50 109 ASN A CA 1
ATOM 880 C C . ASN A 1 109 ? 7.474 -9.417 -14.034 1.00 98.50 109 ASN A C 1
ATOM 882 O O . ASN A 1 109 ? 6.503 -9.016 -14.670 1.00 98.50 109 ASN A O 1
ATOM 886 N N . GLU A 1 110 ? 7.693 -10.719 -13.844 1.00 98.50 110 GLU A N 1
ATOM 887 C CA . GLU A 1 110 ? 6.815 -11.778 -14.347 1.00 98.50 110 GLU A CA 1
ATOM 888 C C . GLU A 1 110 ? 5.479 -11.819 -13.598 1.00 98.50 110 GLU A C 1
ATOM 890 O O . GLU A 1 110 ? 4.443 -12.044 -14.219 1.00 98.50 110 GLU A O 1
ATOM 895 N N . MET A 1 111 ? 5.481 -11.568 -12.283 1.00 98.50 111 MET A N 1
ATOM 896 C CA . MET A 1 111 ? 4.256 -11.551 -11.472 1.00 98.50 111 MET A CA 1
ATOM 897 C C . MET A 1 111 ? 3.302 -10.431 -11.899 1.00 98.50 111 MET A C 1
ATOM 899 O O . MET A 1 111 ? 2.086 -10.608 -11.846 1.00 98.50 111 MET A O 1
ATOM 903 N N . VAL A 1 112 ? 3.848 -9.294 -12.340 1.00 98.44 112 VAL A N 1
ATOM 904 C CA . VAL A 1 112 ? 3.071 -8.114 -12.753 1.00 98.44 112 VAL A CA 1
ATOM 905 C C . VAL A 1 112 ? 2.843 -8.030 -14.266 1.00 98.44 112 VAL A C 1
ATOM 907 O O . VAL A 1 112 ? 2.194 -7.099 -14.739 1.00 98.44 112 VAL A O 1
ATOM 910 N N . ALA A 1 113 ? 3.345 -8.989 -15.052 1.00 98.00 113 ALA A N 1
ATOM 911 C CA . ALA A 1 113 ? 3.321 -8.919 -16.515 1.00 98.00 113 ALA A CA 1
ATOM 912 C C . ALA A 1 113 ? 1.900 -8.800 -17.095 1.00 98.00 113 ALA A C 1
ATOM 914 O O . ALA A 1 113 ? 1.689 -8.041 -18.048 1.00 98.00 113 ALA A O 1
ATOM 915 N N . ASP A 1 114 ? 0.941 -9.493 -16.478 1.00 98.00 114 ASP A N 1
ATOM 916 C CA . ASP A 1 114 ? -0.480 -9.499 -16.849 1.00 98.00 114 ASP A CA 1
ATOM 917 C C . ASP A 1 114 ? -1.367 -8.771 -15.817 1.00 98.00 114 ASP A C 1
ATOM 919 O O . ASP A 1 114 ? -2.595 -8.850 -15.877 1.00 98.00 114 ASP A O 1
ATOM 923 N N . ALA A 1 115 ? -0.757 -8.067 -14.855 1.00 98.50 115 ALA A N 1
ATOM 924 C CA . ALA A 1 115 ? -1.480 -7.278 -13.863 1.00 98.50 115 ALA A CA 1
ATOM 925 C C . ALA A 1 115 ? -2.144 -6.041 -14.508 1.00 98.50 115 ALA A C 1
ATOM 927 O O . ALA A 1 115 ? -1.680 -5.552 -15.546 1.00 98.50 115 ALA A O 1
ATOM 928 N N . PRO A 1 116 ? -3.228 -5.511 -13.912 1.00 98.56 116 PRO A N 1
ATOM 929 C CA . PRO A 1 116 ? -3.845 -4.273 -14.379 1.00 98.56 116 PRO A CA 1
ATOM 930 C C . PRO A 1 116 ? -2.882 -3.086 -14.264 1.00 98.56 116 PRO A C 1
ATOM 932 O O . PRO A 1 116 ? -2.004 -3.043 -13.402 1.00 98.56 116 PRO A O 1
ATOM 935 N N . SER A 1 117 ? -3.082 -2.085 -15.115 1.00 98.44 117 SER A N 1
ATOM 936 C CA . SER A 1 117 ? -2.371 -0.810 -15.015 1.00 98.44 117 SER A CA 1
ATOM 937 C C . SER A 1 117 ? -2.806 -0.018 -13.779 1.00 98.44 117 SER A C 1
ATOM 939 O O . SER A 1 117 ? -3.917 -0.187 -13.261 1.00 98.44 117 SER A O 1
ATOM 941 N N . TRP A 1 118 ? -1.973 0.936 -13.350 1.00 97.69 118 TRP A N 1
ATOM 942 C CA . TRP A 1 118 ? -2.321 1.821 -12.235 1.00 97.69 118 TRP A CA 1
ATOM 943 C C . TRP A 1 118 ? -3.647 2.564 -12.450 1.00 97.69 118 TRP A C 1
ATOM 945 O O . TRP A 1 118 ? -4.437 2.702 -11.521 1.00 97.69 118 TRP A O 1
ATOM 955 N N . LEU A 1 119 ? -3.952 2.991 -13.680 1.00 97.75 119 LEU A N 1
ATOM 956 C CA . LEU A 1 119 ? -5.199 3.704 -13.982 1.00 97.75 119 LEU A CA 1
ATOM 957 C C . LEU A 1 119 ? -6.447 2.842 -13.734 1.00 97.75 119 LEU A C 1
ATOM 959 O O . LEU A 1 119 ? -7.456 3.342 -13.228 1.00 97.75 119 LEU A O 1
ATOM 963 N N . GLU A 1 120 ? -6.384 1.553 -14.062 1.00 98.19 120 GLU A N 1
ATOM 964 C CA . GLU A 1 120 ? -7.486 0.606 -13.854 1.00 98.19 120 GLU A CA 1
ATOM 965 C C . GLU A 1 120 ? -7.691 0.293 -12.367 1.00 98.19 120 GLU A C 1
ATOM 967 O O . GLU A 1 120 ? -8.829 0.215 -11.891 1.00 98.19 120 GLU A O 1
ATOM 972 N N . VAL A 1 121 ? -6.594 0.166 -11.618 1.00 98.38 121 VAL A N 1
ATOM 973 C CA . VAL A 1 121 ? -6.622 -0.039 -10.164 1.00 98.38 121 VAL A CA 1
ATOM 974 C C . VAL A 1 121 ? -7.130 1.214 -9.452 1.00 98.38 121 VAL A C 1
ATOM 976 O O . VAL A 1 121 ? -8.067 1.143 -8.651 1.00 98.38 121 VAL A O 1
ATOM 979 N N . TRP A 1 122 ? -6.620 2.391 -9.815 1.00 97.75 122 TRP A N 1
ATOM 980 C CA . TRP A 1 122 ? -7.025 3.671 -9.239 1.00 97.75 122 TRP A CA 1
ATOM 981 C C . TRP A 1 122 ? -8.515 3.974 -9.439 1.00 97.75 122 TRP A C 1
ATOM 983 O O . TRP A 1 122 ? -9.163 4.537 -8.553 1.00 97.75 122 TRP A O 1
ATOM 993 N N . ALA A 1 123 ? -9.106 3.575 -10.571 1.00 97.56 123 ALA A N 1
ATOM 994 C CA . ALA A 1 123 ? -10.545 3.709 -10.825 1.00 97.56 123 ALA A CA 1
ATOM 995 C C . ALA A 1 123 ? -11.422 2.999 -9.774 1.00 97.56 123 ALA A C 1
ATOM 997 O O . ALA A 1 123 ? -12.553 3.425 -9.509 1.00 97.56 123 ALA A O 1
ATOM 998 N N . GLN A 1 124 ? -10.907 1.925 -9.174 1.00 97.31 124 GLN A N 1
ATOM 999 C CA . GLN A 1 124 ? -11.572 1.162 -8.120 1.00 97.31 124 GLN A CA 1
ATOM 1000 C C . GLN A 1 124 ? -11.213 1.718 -6.741 1.00 97.31 124 GLN A C 1
ATOM 1002 O O . GLN A 1 124 ? -12.108 2.041 -5.956 1.00 97.31 124 GLN A O 1
ATOM 1007 N N . VAL A 1 125 ? -9.917 1.911 -6.488 1.00 97.31 125 VAL A N 1
ATOM 1008 C CA . VAL A 1 125 ? -9.384 2.398 -5.210 1.00 97.31 125 VAL A CA 1
ATOM 1009 C C . VAL A 1 125 ? -9.995 3.745 -4.838 1.00 97.31 125 VAL A C 1
ATOM 1011 O O . VAL A 1 125 ? -10.556 3.874 -3.753 1.00 97.31 125 VAL A O 1
ATOM 1014 N N . GLN A 1 126 ? -10.034 4.723 -5.749 1.00 96.81 126 GLN A N 1
ATOM 1015 C CA . GLN A 1 126 ? -10.577 6.055 -5.444 1.00 96.81 126 GLN A CA 1
ATOM 1016 C C . GLN A 1 126 ? -12.023 6.021 -4.913 1.00 96.81 126 GLN A C 1
ATOM 1018 O O . GLN A 1 126 ? -12.409 6.840 -4.078 1.00 96.81 126 GLN A O 1
ATOM 1023 N N . LYS A 1 127 ? -12.834 5.055 -5.371 1.00 95.81 127 LYS A N 1
ATOM 1024 C CA . LYS A 1 127 ? -14.224 4.890 -4.923 1.00 95.81 127 LYS A CA 1
ATOM 1025 C C . LYS A 1 127 ? -14.283 4.337 -3.503 1.00 95.81 127 LYS A C 1
ATOM 1027 O O . LYS A 1 127 ? -15.124 4.776 -2.726 1.00 95.81 127 LYS A O 1
ATOM 1032 N N . LEU A 1 128 ? -13.385 3.410 -3.167 1.00 94.88 128 LEU A N 1
ATOM 1033 C CA . LEU A 1 128 ? -13.265 2.832 -1.826 1.00 94.88 128 LEU A CA 1
ATOM 1034 C C . LEU A 1 128 ? -12.789 3.870 -0.805 1.00 94.88 128 LEU A C 1
ATOM 1036 O O . LEU A 1 128 ? -13.286 3.901 0.321 1.00 94.88 128 LEU A O 1
ATOM 1040 N N . LEU A 1 129 ? -11.857 4.733 -1.214 1.00 94.69 129 LEU A N 1
ATOM 1041 C CA . LEU A 1 129 ? -11.253 5.747 -0.349 1.00 94.69 129 LEU A CA 1
ATOM 1042 C C . LEU A 1 129 ? -12.163 6.958 -0.103 1.00 94.69 129 LEU A C 1
ATOM 1044 O O . LEU A 1 129 ? -11.977 7.688 0.873 1.00 94.69 129 LEU A O 1
ATOM 1048 N N . SER A 1 130 ? -13.160 7.183 -0.960 1.00 94.12 130 SER A N 1
ATOM 1049 C CA . SER A 1 130 ? -14.042 8.347 -0.869 1.00 94.12 130 SER A CA 1
ATOM 1050 C C . SER A 1 130 ? -14.752 8.432 0.490 1.00 94.12 130 SER A C 1
ATOM 1052 O O . SER A 1 130 ? -15.466 7.521 0.914 1.00 94.12 130 SER A O 1
ATOM 1054 N N . GLY A 1 131 ? -14.544 9.548 1.197 1.00 91.75 131 GLY A N 1
ATOM 1055 C CA . GLY A 1 131 ? -15.129 9.792 2.518 1.00 91.75 131 GLY A CA 1
ATOM 1056 C C . GLY A 1 131 ? -14.535 8.950 3.655 1.00 91.75 131 GLY A C 1
ATOM 1057 O O . GLY A 1 131 ? -15.124 8.911 4.739 1.00 91.75 131 GLY A O 1
ATOM 1058 N N . LYS A 1 132 ? -13.400 8.274 3.429 1.00 93.69 132 LYS A N 1
ATOM 1059 C CA . LYS A 1 132 ? -12.655 7.523 4.448 1.00 93.69 132 LYS A CA 1
ATOM 1060 C C . LYS A 1 132 ? -11.426 8.296 4.918 1.00 93.69 132 LYS A C 1
ATOM 1062 O O . LYS A 1 132 ? -10.879 9.132 4.206 1.00 93.69 132 LYS A O 1
ATOM 1067 N N . THR A 1 133 ? -10.984 7.998 6.131 1.00 93.50 133 THR A N 1
ATOM 1068 C CA . THR A 1 133 ? -9.682 8.402 6.661 1.00 93.50 133 THR A CA 1
ATOM 1069 C C . THR A 1 133 ? -8.706 7.245 6.498 1.00 93.50 133 THR A C 1
ATOM 1071 O O . THR A 1 133 ? -9.001 6.126 6.915 1.00 93.50 133 THR A O 1
ATOM 1074 N N . LEU A 1 134 ? -7.552 7.519 5.898 1.00 94.06 134 LEU A N 1
ATOM 1075 C CA . LEU A 1 134 ? -6.512 6.520 5.688 1.00 94.06 134 LEU A CA 1
ATOM 1076 C C . LEU A 1 134 ? -5.555 6.447 6.871 1.00 94.06 134 LEU A C 1
ATOM 1078 O O . LEU A 1 134 ? -5.225 7.456 7.496 1.00 94.06 134 LEU A O 1
ATOM 1082 N N . LEU A 1 135 ? -5.119 5.229 7.155 1.00 93.12 135 LEU A N 1
ATOM 1083 C CA . LEU A 1 135 ? -4.128 4.891 8.157 1.00 93.12 135 LEU A CA 1
ATOM 1084 C C . LEU A 1 135 ? -2.973 4.214 7.439 1.00 93.12 135 LEU A C 1
ATOM 1086 O O . LEU A 1 135 ? -3.097 3.075 7.002 1.00 93.12 135 LEU A O 1
ATOM 1090 N N . ILE A 1 136 ? -1.872 4.940 7.313 1.00 93.44 136 ILE A N 1
ATOM 1091 C CA . ILE A 1 136 ? -0.710 4.512 6.545 1.00 93.44 136 ILE A CA 1
ATOM 1092 C C . ILE A 1 136 ? 0.522 4.722 7.416 1.00 93.44 136 ILE A C 1
ATOM 1094 O O . ILE A 1 136 ? 0.648 5.741 8.112 1.00 93.44 136 ILE A O 1
ATOM 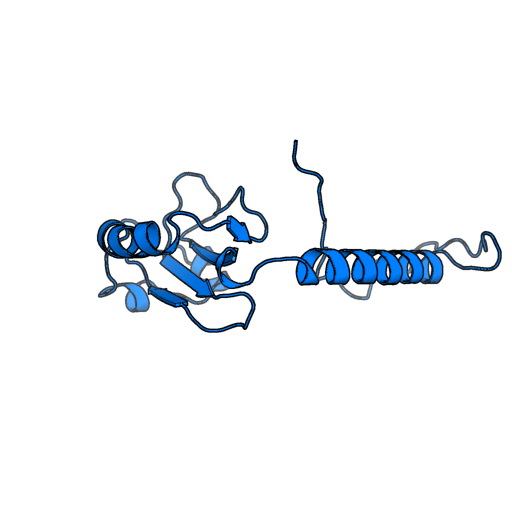1098 N N . TYR A 1 137 ? 1.418 3.742 7.426 1.00 88.25 137 TYR A N 1
ATOM 1099 C CA . TYR A 1 137 ? 2.709 3.901 8.074 1.00 88.25 137 TYR A CA 1
ATOM 1100 C C . TYR A 1 137 ? 3.644 4.640 7.120 1.00 88.25 137 TYR A C 1
ATOM 1102 O O . TYR A 1 137 ? 3.887 4.159 6.032 1.00 88.25 137 TYR A O 1
ATOM 1110 N N . ASN A 1 138 ? 4.193 5.782 7.546 1.00 88.00 138 ASN A N 1
ATOM 1111 C CA . ASN A 1 138 ? 5.002 6.646 6.678 1.00 88.00 138 ASN A CA 1
ATOM 1112 C C . ASN A 1 138 ? 4.224 7.227 5.479 1.00 88.00 138 ASN A C 1
ATOM 1114 O O . ASN A 1 138 ? 4.755 7.300 4.386 1.00 88.00 138 ASN A O 1
ATOM 1118 N N . ALA A 1 139 ? 3.009 7.724 5.725 1.00 87.12 139 ALA A N 1
ATOM 1119 C CA . ALA A 1 139 ? 2.065 8.261 4.732 1.00 87.12 139 ALA A CA 1
ATOM 1120 C C . ALA A 1 139 ? 2.566 9.360 3.765 1.00 87.12 139 ALA A C 1
ATOM 1122 O O . ALA A 1 139 ? 1.779 9.823 2.956 1.00 87.12 139 ALA A O 1
ATOM 1123 N N . ASP A 1 140 ? 3.797 9.859 3.905 1.00 86.50 140 ASP A N 1
ATOM 1124 C CA . ASP A 1 140 ? 4.405 10.748 2.903 1.00 86.50 140 ASP A CA 1
ATOM 1125 C C . ASP A 1 140 ? 5.032 9.948 1.739 1.00 86.50 140 ASP A C 1
ATOM 1127 O O . ASP A 1 140 ? 5.365 10.534 0.712 1.00 86.50 140 ASP A O 1
ATOM 1131 N N . PHE A 1 141 ? 5.262 8.645 1.936 1.00 86.06 141 PHE A N 1
ATOM 1132 C CA . PHE A 1 141 ? 5.779 7.714 0.933 1.00 86.06 141 PHE A CA 1
ATOM 1133 C C . PHE A 1 141 ? 4.665 7.207 0.011 1.00 86.06 141 PHE A C 1
ATOM 1135 O O . PHE A 1 141 ? 4.824 7.288 -1.203 1.00 86.06 141 PHE A O 1
ATOM 1142 N N . ASP A 1 142 ? 3.565 6.720 0.593 1.00 84.06 142 ASP A N 1
ATOM 1143 C CA . ASP A 1 142 ? 2.354 6.290 -0.125 1.00 84.06 142 ASP A CA 1
ATOM 1144 C C . ASP A 1 142 ? 1.507 7.470 -0.636 1.00 84.06 142 ASP A C 1
ATOM 1146 O O . ASP A 1 142 ? 0.973 7.379 -1.767 1.00 84.06 142 ASP A O 1
#